Protein AF-A0A0F8XYL1-F1 (afdb_monomer_lite)

pLDDT: mean 75.77, std 17.56, range [25.3, 97.25]

Secondary structure (DSSP, 8-state):
---TT---SEEESSEE--EEES-EEEE-S--SS---SEEEESEESEEEES-EEEESSTT--SEEEESTT---EEEES-EEEES-SS-HHHHSEE-TTEEEEEEEEE-TTT-S-EEEEEE-----

Sequence (124 aa):
GRDANNNALINMLIMDGLYLTDCAFFSAVAQGSLVANLVGTAVTNIEVKDCYFYNNKDAATCIAFSDAGGNSGVFRDCTFGSLDSAGFMAGGANATGAHFFNCFGSGEAEKYGAAMGGTATSVN

Organism: NCBI:txid412755

InterPro domains:
  IPR011050 Pectin lyase fold/virulence factor [SSF51126] (4-104)

Foldseek 3Di:
DQDQAPQELEEDEADEQADAECEEFDNPDHHPDAHANYEYEQYEADDHELYEFEHAYELHAHAHYDPHNAYAEEDENYEFEYQYAPCCLLRHYDGQHYAYYQYWYDYPNVPDTDGDHDGRDDDD

Structure (mmCIF, N/CA/C/O backbone):
data_AF-A0A0F8XYL1-F1
#
_entry.id   AF-A0A0F8XYL1-F1
#
loop_
_atom_site.group_PDB
_atom_site.id
_atom_site.type_symbol
_atom_site.label_atom_id
_atom_site.label_alt_id
_atom_site.label_comp_id
_atom_site.label_asym_id
_atom_site.label_entity_id
_atom_site.label_seq_id
_atom_site.pdbx_PDB_ins_code
_atom_site.Cartn_x
_atom_site.Cartn_y
_atom_site.Cartn_z
_atom_site.occupancy
_atom_site.B_iso_or_equiv
_atom_site.auth_seq_id
_atom_site.auth_comp_id
_atom_site.auth_asym_id
_atom_site.auth_atom_id
_atom_site.pdbx_PDB_model_num
ATOM 1 N N . GLY A 1 1 ? -7.541 2.624 -17.195 1.00 56.31 1 GLY A N 1
ATOM 2 C CA . GLY A 1 1 ? -6.947 1.759 -18.244 1.00 56.31 1 GLY A CA 1
ATOM 3 C C . GLY A 1 1 ? -5.541 1.377 -17.833 1.00 56.31 1 GLY A C 1
ATOM 4 O O . GLY A 1 1 ? -5.044 2.007 -16.922 1.00 56.31 1 GLY A O 1
ATOM 5 N N . ARG A 1 2 ? -4.902 0.360 -18.418 1.00 73.00 2 ARG A N 1
ATOM 6 C CA . ARG A 1 2 ? -3.496 0.026 -18.105 1.00 73.00 2 ARG A CA 1
ATOM 7 C C . ARG A 1 2 ? -2.586 0.942 -18.928 1.00 73.00 2 ARG A C 1
ATOM 9 O O . ARG A 1 2 ? -2.517 0.759 -20.135 1.00 73.00 2 ARG A O 1
ATOM 16 N N . ASP A 1 3 ? -1.967 1.935 -18.299 1.00 75.56 3 ASP A N 1
ATOM 17 C CA . ASP A 1 3 ? -1.135 2.940 -18.972 1.00 75.56 3 ASP A CA 1
ATOM 18 C C . ASP A 1 3 ? -0.015 3.431 -18.042 1.00 75.56 3 ASP A C 1
ATOM 20 O O . ASP A 1 3 ? -0.214 3.508 -16.827 1.00 75.56 3 ASP A O 1
ATOM 24 N N . ALA A 1 4 ? 1.148 3.762 -18.611 1.00 76.25 4 ALA A N 1
ATOM 25 C CA . ALA A 1 4 ? 2.327 4.216 -17.865 1.00 76.25 4 ALA A CA 1
ATOM 26 C C . ALA A 1 4 ? 2.183 5.636 -17.280 1.00 76.25 4 ALA A C 1
ATOM 28 O O . ALA A 1 4 ? 2.949 6.011 -16.392 1.00 76.25 4 ALA A O 1
ATOM 29 N N . ASN A 1 5 ? 1.213 6.420 -17.759 1.00 76.44 5 ASN A N 1
ATOM 30 C CA . ASN A 1 5 ? 0.937 7.786 -17.308 1.00 76.44 5 ASN A CA 1
ATOM 31 C C . ASN A 1 5 ? -0.167 7.857 -16.248 1.00 76.44 5 ASN A C 1
ATOM 33 O O . ASN A 1 5 ? -0.515 8.948 -15.795 1.00 76.44 5 ASN A O 1
ATOM 37 N N . ASN A 1 6 ? -0.743 6.725 -15.835 1.00 70.00 6 ASN A N 1
ATOM 38 C CA . ASN A 1 6 ? -1.658 6.740 -14.701 1.00 70.00 6 ASN A CA 1
ATOM 39 C C . ASN A 1 6 ? -0.876 7.081 -13.437 1.00 70.00 6 ASN A C 1
ATOM 41 O O . ASN A 1 6 ? -0.038 6.295 -13.006 1.00 70.00 6 ASN A O 1
ATOM 45 N N . ASN A 1 7 ? -1.180 8.236 -12.850 1.00 61.78 7 ASN A N 1
ATOM 46 C CA . ASN A 1 7 ? -0.458 8.784 -11.703 1.00 61.78 7 ASN A CA 1
ATOM 47 C C . ASN A 1 7 ? -0.978 8.287 -10.334 1.00 61.78 7 ASN A C 1
ATOM 49 O O . ASN A 1 7 ? -0.361 8.558 -9.311 1.00 61.78 7 ASN A O 1
ATOM 53 N N . ALA A 1 8 ? -2.117 7.586 -10.316 1.00 66.75 8 ALA A N 1
ATOM 54 C CA . ALA A 1 8 ? -2.665 6.784 -9.215 1.00 66.75 8 ALA A CA 1
ATOM 55 C C . ALA A 1 8 ? -3.868 5.979 -9.740 1.00 66.75 8 ALA A C 1
ATOM 57 O O . ALA A 1 8 ? -4.423 6.326 -10.789 1.00 66.75 8 ALA A O 1
ATOM 58 N N . LEU A 1 9 ? -4.303 4.939 -9.019 1.00 78.56 9 LEU A N 1
ATOM 59 C CA . LEU A 1 9 ? -5.603 4.304 -9.294 1.00 78.56 9 LEU A CA 1
ATOM 60 C C . LEU A 1 9 ? -6.729 5.028 -8.555 1.00 78.56 9 LEU A C 1
ATOM 62 O O . LEU A 1 9 ? -7.771 5.301 -9.148 1.00 78.56 9 LEU A O 1
ATOM 66 N N . ILE A 1 10 ? -6.501 5.369 -7.284 1.00 86.31 10 ILE A N 1
ATOM 67 C CA . ILE A 1 10 ? -7.435 6.139 -6.462 1.00 86.31 10 ILE A CA 1
ATOM 68 C C . ILE A 1 10 ? -6.668 7.252 -5.746 1.00 86.31 10 ILE A C 1
ATOM 70 O O . ILE A 1 10 ? -5.680 6.999 -5.058 1.00 86.31 10 ILE A O 1
ATOM 74 N N . ASN A 1 11 ? -7.147 8.486 -5.907 1.00 87.25 11 ASN A N 1
ATOM 75 C CA . ASN A 1 11 ? -6.606 9.668 -5.246 1.00 87.25 11 ASN A CA 1
ATOM 76 C C . ASN A 1 11 ? -7.666 10.253 -4.303 1.00 87.25 11 ASN A C 1
ATOM 78 O O . ASN A 1 11 ? -8.767 10.590 -4.738 1.00 87.25 11 ASN A O 1
ATOM 82 N N . MET A 1 12 ? -7.343 10.332 -3.018 1.00 85.38 12 MET A N 1
ATOM 83 C CA . MET A 1 12 ? -8.241 10.716 -1.930 1.00 85.38 12 MET A CA 1
ATOM 84 C C . MET A 1 12 ? -7.624 11.938 -1.255 1.00 85.38 12 MET A C 1
ATOM 86 O O . MET A 1 12 ? -6.494 11.857 -0.811 1.00 85.38 12 MET A O 1
ATOM 90 N N . LEU A 1 13 ? -8.296 13.090 -1.195 1.00 81.50 13 LEU A N 1
ATOM 91 C CA . LEU A 1 13 ? -7.649 14.297 -0.661 1.00 81.50 13 LEU A CA 1
ATOM 92 C C . LEU A 1 13 ? -7.503 14.227 0.864 1.00 81.50 13 LEU A C 1
ATOM 94 O O . LEU A 1 13 ? -6.415 13.988 1.354 1.00 81.50 13 LEU A O 1
ATOM 98 N N . ILE A 1 14 ? -8.605 14.426 1.585 1.00 88.56 14 ILE A N 1
ATOM 99 C CA . ILE A 1 14 ? -8.753 14.190 3.023 1.00 88.56 14 ILE A CA 1
ATOM 100 C C . ILE A 1 14 ? -9.976 13.310 3.169 1.00 88.56 14 ILE A C 1
ATOM 102 O O . ILE A 1 14 ? -10.992 13.566 2.516 1.00 88.56 14 ILE A O 1
ATOM 106 N N . MET A 1 15 ? -9.878 12.260 3.974 1.00 88.12 15 MET A N 1
ATOM 107 C CA . MET A 1 15 ? -10.955 11.291 4.071 1.00 88.12 15 MET A CA 1
ATOM 108 C C . MET A 1 15 ? -11.002 10.646 5.445 1.00 88.12 15 MET A C 1
ATOM 110 O O . MET A 1 15 ? -9.981 10.244 5.995 1.00 88.12 15 MET A O 1
ATOM 114 N N . ASP A 1 16 ? -12.225 10.500 5.932 1.00 92.50 16 ASP A N 1
ATOM 115 C CA . ASP A 1 16 ? -12.553 9.734 7.119 1.00 92.50 16 ASP A CA 1
ATOM 116 C C . ASP A 1 16 ? -13.401 8.521 6.724 1.00 92.50 16 ASP A C 1
ATOM 118 O O . ASP A 1 16 ? -14.322 8.650 5.913 1.00 92.50 16 ASP A O 1
ATOM 122 N N . GLY A 1 17 ? -13.085 7.350 7.280 1.00 92.00 17 GLY A N 1
ATOM 123 C CA . GLY A 1 17 ? -13.858 6.126 7.062 1.00 92.00 17 GLY A CA 1
ATOM 124 C C . GLY A 1 17 ? -13.546 5.411 5.746 1.00 92.00 17 GLY A C 1
ATOM 125 O O . GLY A 1 17 ? -14.461 5.001 5.029 1.00 92.00 17 GLY A O 1
ATOM 126 N N . LEU A 1 18 ? -12.262 5.244 5.409 1.00 92.50 18 LEU A N 1
ATOM 127 C CA . LEU A 1 18 ? -11.870 4.389 4.284 1.00 92.50 18 LEU A CA 1
ATOM 128 C C . LEU A 1 18 ? -12.175 2.927 4.602 1.00 92.50 18 LEU A C 1
ATOM 130 O O . LEU A 1 18 ? -11.512 2.346 5.455 1.00 92.50 18 LEU A O 1
ATOM 134 N N . TYR A 1 19 ? -13.094 2.318 3.859 1.00 94.94 19 TYR A N 1
ATOM 135 C CA . TYR A 1 19 ? -13.389 0.894 3.974 1.00 94.94 19 TYR A CA 1
ATOM 136 C C . TYR A 1 19 ? -13.131 0.172 2.652 1.00 94.94 19 TYR A C 1
ATOM 138 O O . TYR A 1 19 ? -13.807 0.440 1.659 1.00 94.94 19 TYR A O 1
ATOM 146 N N . LEU A 1 20 ? -12.168 -0.751 2.640 1.00 95.25 20 LEU A N 1
ATOM 147 C CA . LEU A 1 20 ? -11.866 -1.610 1.491 1.00 95.25 20 LEU A CA 1
ATOM 148 C C . LEU A 1 20 ? -11.773 -3.064 1.951 1.00 95.25 20 LEU A C 1
ATOM 150 O O . LEU A 1 20 ? -11.021 -3.388 2.867 1.00 95.25 20 LEU A O 1
ATOM 154 N N . THR A 1 21 ? -12.512 -3.951 1.292 1.00 97.00 21 THR A N 1
ATOM 155 C CA . THR A 1 21 ? -12.451 -5.392 1.549 1.00 97.00 21 THR A CA 1
ATOM 156 C C . THR A 1 21 ? -12.449 -6.154 0.236 1.00 97.00 21 THR A C 1
ATOM 158 O O . THR A 1 21 ? -13.174 -5.759 -0.676 1.00 97.00 21 THR A O 1
ATOM 161 N N . ASP A 1 22 ? -11.662 -7.229 0.148 1.00 97.25 22 ASP A N 1
ATOM 162 C CA . ASP A 1 22 ? -11.638 -8.128 -1.020 1.00 97.25 22 ASP A CA 1
ATOM 163 C C . ASP A 1 22 ? -11.424 -7.367 -2.347 1.00 97.25 22 ASP A C 1
ATOM 165 O O . ASP A 1 22 ? -12.118 -7.541 -3.349 1.00 97.25 22 ASP A O 1
ATOM 169 N N . CYS A 1 23 ? -10.498 -6.406 -2.318 1.00 94.75 23 CYS A N 1
ATOM 170 C CA . CYS A 1 23 ? -10.181 -5.547 -3.455 1.00 94.75 23 CYS A CA 1
ATOM 171 C C . CYS A 1 23 ? -8.789 -5.862 -3.998 1.00 94.75 23 CYS A C 1
ATOM 173 O O . CYS A 1 23 ? -7.871 -6.201 -3.252 1.00 94.75 23 CYS A O 1
ATOM 175 N N . ALA A 1 24 ? -8.603 -5.660 -5.303 1.00 90.94 24 ALA A N 1
ATOM 176 C CA . ALA A 1 24 ? -7.312 -5.843 -5.944 1.00 90.94 24 ALA A CA 1
ATOM 177 C C . ALA A 1 24 ? -6.931 -4.633 -6.804 1.00 90.94 24 ALA A C 1
ATOM 179 O O . ALA A 1 24 ? -7.682 -4.199 -7.681 1.00 90.94 24 ALA A O 1
ATOM 180 N N . PHE A 1 25 ? -5.735 -4.105 -6.563 1.00 88.94 25 PHE A N 1
ATOM 181 C CA . PHE A 1 25 ? -5.203 -2.910 -7.199 1.00 88.94 25 PHE A CA 1
ATOM 182 C C . PHE A 1 25 ? -3.929 -3.252 -7.961 1.00 88.94 25 PHE A C 1
ATOM 184 O O . PHE A 1 25 ? -2.945 -3.696 -7.375 1.00 88.94 25 PHE A O 1
ATOM 191 N N . PHE A 1 26 ? -3.942 -3.027 -9.276 1.00 84.94 26 PHE A N 1
ATOM 192 C CA . PHE A 1 26 ? -2.850 -3.430 -10.157 1.00 84.94 26 PHE A CA 1
ATOM 193 C C . PHE A 1 26 ? -2.333 -2.273 -11.000 1.00 84.94 26 PHE A C 1
ATOM 195 O O . PHE A 1 26 ? -2.994 -1.804 -11.931 1.00 84.94 26 PHE A O 1
ATOM 202 N N . SER A 1 27 ? -1.085 -1.914 -10.755 1.00 80.88 27 SER A N 1
ATOM 203 C CA . SER A 1 27 ? -0.268 -1.107 -11.651 1.00 80.88 27 SER A CA 1
ATOM 204 C C . SER A 1 27 ? 0.589 -2.035 -12.509 1.00 80.88 27 SER A C 1
ATOM 206 O O . SER A 1 27 ? 1.775 -2.212 -12.263 1.00 80.88 27 SER A O 1
ATOM 208 N N . ALA A 1 28 ? -0.030 -2.694 -13.490 1.00 77.12 28 ALA A N 1
ATOM 209 C CA . ALA A 1 28 ? 0.631 -3.734 -14.291 1.00 77.12 28 ALA A CA 1
ATOM 210 C C . ALA A 1 28 ? 1.623 -3.196 -15.343 1.00 77.12 28 ALA A C 1
ATOM 212 O O . ALA A 1 28 ? 2.373 -3.970 -15.926 1.00 77.12 28 ALA A O 1
ATOM 213 N N . VAL A 1 29 ? 1.603 -1.891 -15.620 1.00 79.06 29 VAL A N 1
ATOM 214 C CA . VAL A 1 29 ? 2.539 -1.223 -16.534 1.00 79.06 29 VAL A CA 1
ATOM 215 C C . VAL A 1 29 ? 3.460 -0.359 -15.688 1.00 79.06 29 VAL A C 1
ATOM 217 O O . VAL A 1 29 ? 2.968 0.409 -14.863 1.00 79.06 29 VAL A O 1
ATOM 220 N N . ALA A 1 30 ? 4.770 -0.476 -15.901 1.00 76.31 30 ALA A N 1
ATOM 221 C CA . ALA A 1 30 ? 5.752 0.343 -15.200 1.00 76.31 30 ALA A CA 1
ATOM 222 C C . ALA A 1 30 ? 5.517 1.830 -15.505 1.00 76.31 30 ALA A C 1
ATOM 224 O O . ALA A 1 30 ? 5.584 2.249 -16.663 1.00 76.31 30 ALA A O 1
ATOM 225 N N . GLN A 1 31 ? 5.224 2.626 -14.478 1.00 73.50 31 GLN A N 1
ATOM 226 C CA . GLN A 1 31 ? 5.005 4.061 -14.646 1.00 73.50 31 GLN A CA 1
ATOM 227 C C . GLN A 1 31 ? 6.315 4.830 -14.830 1.00 73.50 31 GLN A C 1
ATOM 229 O O . GLN A 1 31 ? 7.367 4.431 -14.325 1.00 73.50 31 GLN A O 1
ATOM 234 N N . GLY A 1 32 ? 6.250 5.986 -15.497 1.00 66.50 32 GLY A N 1
ATOM 235 C CA . GLY A 1 32 ? 7.407 6.877 -15.666 1.00 66.50 32 GLY A CA 1
ATOM 236 C C . GLY A 1 32 ? 7.935 7.445 -14.338 1.00 66.50 32 GLY A C 1
ATOM 237 O O . GLY A 1 32 ? 9.141 7.474 -14.107 1.00 66.50 32 GLY A O 1
ATOM 238 N N . SER A 1 33 ? 7.045 7.793 -13.405 1.00 68.31 33 SER A N 1
ATOM 239 C CA . SER A 1 33 ? 7.349 8.281 -12.045 1.00 68.31 33 SER A CA 1
ATOM 240 C C . SER A 1 33 ? 6.897 7.285 -10.969 1.00 68.31 33 SER A C 1
ATOM 242 O O . SER A 1 33 ? 6.273 6.275 -11.294 1.00 68.31 33 SER A O 1
ATOM 244 N N . LEU A 1 34 ? 7.299 7.473 -9.707 1.00 66.19 34 LEU A N 1
ATOM 245 C CA . LEU A 1 34 ? 6.758 6.676 -8.599 1.00 66.19 34 LEU A CA 1
ATOM 246 C C . LEU A 1 34 ? 5.263 6.984 -8.462 1.00 66.19 34 LEU A C 1
ATOM 248 O O . LEU A 1 34 ? 4.885 8.149 -8.358 1.00 66.19 34 LEU A O 1
ATOM 252 N N . VAL A 1 35 ? 4.430 5.945 -8.503 1.00 73.12 35 VAL A N 1
ATOM 253 C CA . VAL A 1 35 ? 2.969 6.047 -8.458 1.00 73.12 35 VAL A CA 1
ATOM 254 C C . VAL A 1 35 ? 2.429 5.007 -7.490 1.00 73.12 35 VAL A C 1
ATOM 256 O O . VAL A 1 35 ? 2.751 3.826 -7.616 1.00 73.12 35 VAL A O 1
ATOM 259 N N . ALA A 1 36 ? 1.579 5.444 -6.560 1.00 82.00 36 ALA A N 1
ATOM 260 C CA . ALA A 1 36 ? 0.881 4.554 -5.645 1.00 82.00 36 ALA A CA 1
ATOM 261 C C . ALA A 1 36 ? -0.488 4.119 -6.167 1.00 82.00 36 ALA A C 1
ATOM 263 O O . ALA A 1 36 ? -1.127 4.811 -6.961 1.00 82.00 36 ALA A O 1
ATOM 264 N N . ASN A 1 37 ? -0.959 2.955 -5.711 1.00 87.56 37 ASN A N 1
ATOM 265 C CA . ASN A 1 37 ? -2.317 2.511 -6.005 1.00 87.56 37 ASN A CA 1
ATOM 266 C C . ASN A 1 37 ? -3.325 3.432 -5.313 1.00 87.56 37 ASN A C 1
ATOM 268 O O . ASN A 1 37 ? -4.275 3.890 -5.950 1.00 87.56 37 AS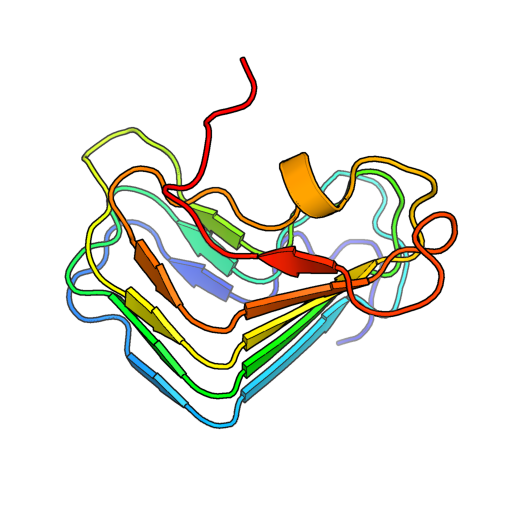N A O 1
ATOM 272 N N . LEU A 1 38 ? -3.073 3.721 -4.035 1.00 89.19 38 LEU A N 1
ATOM 273 C CA . LEU A 1 38 ? -3.858 4.634 -3.216 1.00 89.19 38 LEU A CA 1
ATOM 274 C C . LEU A 1 38 ? -2.993 5.821 -2.800 1.00 89.19 38 LEU A C 1
ATOM 276 O O . LEU A 1 38 ? -1.900 5.635 -2.265 1.00 89.19 38 LEU A O 1
ATOM 280 N N . VAL A 1 39 ? -3.501 7.030 -3.006 1.00 89.06 39 VAL A N 1
ATOM 281 C CA . VAL A 1 39 ? -2.865 8.276 -2.563 1.00 89.06 39 VAL A CA 1
ATOM 282 C C . VAL A 1 39 ? -3.835 9.035 -1.673 1.00 89.06 39 VAL A C 1
ATOM 284 O O . VAL A 1 39 ? -5.024 9.095 -1.993 1.00 89.06 39 VAL A O 1
ATOM 287 N N . GLY A 1 40 ? -3.333 9.633 -0.592 1.00 89.12 40 GLY A N 1
ATOM 288 C CA . GLY A 1 40 ? -4.099 10.653 0.111 1.00 89.12 40 GLY A CA 1
ATOM 289 C C . GLY A 1 40 ? -3.395 11.403 1.227 1.00 89.12 40 GLY A C 1
ATOM 290 O O . GLY A 1 40 ? -2.219 11.178 1.495 1.00 89.12 40 GLY A O 1
ATOM 291 N N . THR A 1 41 ? -4.116 12.327 1.857 1.00 90.12 41 THR A N 1
ATOM 292 C CA . THR A 1 41 ? -3.623 13.185 2.942 1.00 90.12 41 THR A CA 1
ATOM 293 C C . THR A 1 41 ? -4.566 13.102 4.137 1.00 90.12 41 THR A C 1
ATOM 295 O O . THR A 1 41 ? -5.771 13.193 3.965 1.00 90.12 41 THR A O 1
ATOM 298 N N . ALA A 1 42 ? -4.041 12.931 5.355 1.00 89.19 42 ALA A N 1
ATOM 299 C CA . ALA A 1 42 ? -4.851 12.834 6.577 1.00 89.19 42 ALA A CA 1
ATOM 300 C C . ALA A 1 42 ? -6.010 11.818 6.459 1.00 89.19 42 ALA A C 1
ATOM 302 O O . ALA A 1 42 ? -7.185 12.181 6.550 1.00 89.19 42 ALA A O 1
ATOM 303 N N . VAL A 1 43 ? -5.679 10.552 6.190 1.00 91.31 43 VAL A N 1
ATOM 304 C CA . VAL A 1 43 ? -6.675 9.489 6.014 1.00 91.31 43 VAL A CA 1
ATOM 305 C C . VAL A 1 43 ? -6.920 8.789 7.351 1.00 91.31 43 VAL A C 1
ATOM 307 O O . VAL A 1 43 ? -6.038 8.105 7.875 1.00 91.31 43 VAL A O 1
ATOM 310 N N . THR A 1 44 ? -8.116 8.947 7.912 1.00 92.94 44 THR A N 1
ATOM 311 C CA . THR A 1 44 ? -8.467 8.443 9.249 1.00 92.94 44 THR A CA 1
ATOM 312 C C . THR A 1 44 ? -9.540 7.365 9.213 1.00 92.94 44 THR A C 1
ATOM 314 O O . THR A 1 44 ? -10.286 7.228 8.241 1.00 92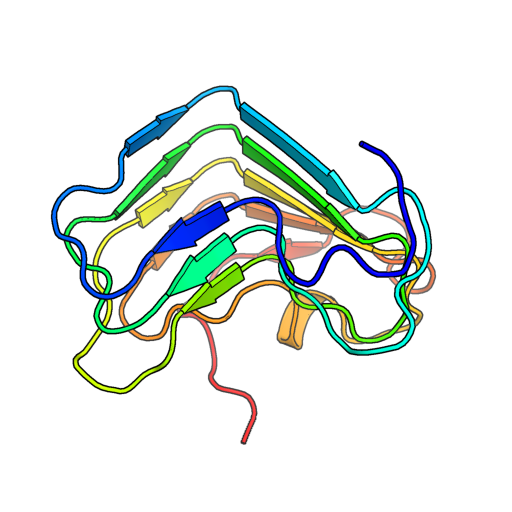.94 44 THR A O 1
ATOM 317 N N . ASN A 1 45 ? -9.614 6.586 10.298 1.00 93.06 45 ASN A N 1
ATOM 318 C CA . ASN A 1 45 ? -10.571 5.489 10.459 1.00 93.06 45 ASN A CA 1
ATOM 319 C C . ASN A 1 45 ? -10.516 4.494 9.290 1.00 93.06 45 ASN A C 1
ATOM 321 O O . ASN A 1 45 ? -11.533 4.091 8.728 1.00 93.06 45 ASN A O 1
ATOM 325 N N . ILE A 1 46 ? -9.291 4.134 8.910 1.00 93.69 46 ILE A N 1
ATOM 326 C CA . ILE A 1 46 ? -9.006 3.185 7.843 1.00 93.69 46 ILE A CA 1
ATOM 327 C C . ILE A 1 46 ? -9.371 1.770 8.299 1.00 93.69 46 ILE A C 1
ATOM 329 O O . ILE A 1 46 ? -8.942 1.318 9.361 1.00 93.69 46 ILE A O 1
ATOM 333 N N . GLU A 1 47 ? -10.080 1.037 7.452 1.00 95.31 47 GLU A N 1
ATOM 334 C CA . GLU A 1 47 ? -10.220 -0.408 7.534 1.00 95.31 47 GLU A CA 1
ATOM 335 C C . GLU A 1 47 ? -10.017 -1.016 6.144 1.00 95.31 47 GLU A C 1
ATOM 337 O O . GLU A 1 47 ? -10.887 -0.973 5.273 1.00 95.31 47 GLU A O 1
ATOM 342 N N . VAL A 1 48 ? -8.834 -1.589 5.937 1.00 93.94 48 VAL A N 1
ATOM 343 C CA . VAL A 1 48 ? -8.477 -2.287 4.700 1.00 93.94 48 VAL A CA 1
ATOM 344 C C . VAL A 1 48 ? -8.204 -3.741 5.042 1.00 93.94 48 VAL A C 1
ATOM 346 O O . VAL A 1 48 ? -7.308 -4.046 5.830 1.00 93.94 48 VAL A O 1
ATOM 349 N N . LYS A 1 49 ? -9.006 -4.642 4.481 1.00 95.88 49 LYS A N 1
ATOM 350 C CA . LYS A 1 49 ? -8.962 -6.072 4.777 1.00 95.88 49 LYS A CA 1
ATOM 351 C C . LYS A 1 49 ? -8.841 -6.895 3.505 1.00 95.88 49 LYS A C 1
ATOM 353 O O . LYS A 1 49 ? -9.567 -6.630 2.553 1.00 95.88 49 LYS A O 1
ATOM 358 N N . ASP A 1 50 ? -8.012 -7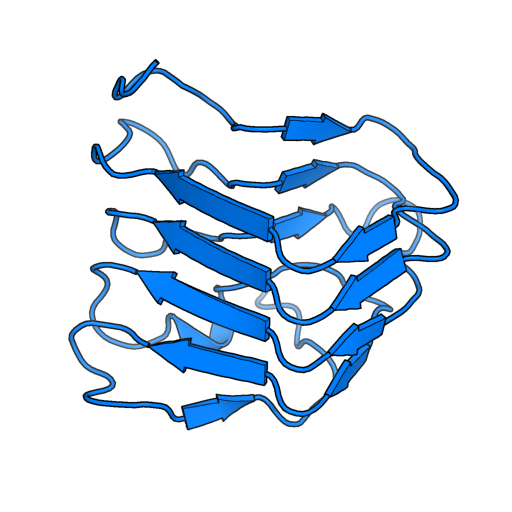.937 3.533 1.00 95.88 50 ASP A N 1
ATOM 359 C CA . ASP A 1 50 ? -7.991 -8.970 2.483 1.00 95.88 50 ASP A CA 1
ATOM 360 C C . ASP A 1 50 ? -7.853 -8.351 1.082 1.00 95.88 50 ASP A C 1
ATOM 362 O O . ASP A 1 50 ? -8.604 -8.633 0.155 1.00 95.88 50 ASP A O 1
ATOM 366 N N . CYS A 1 51 ? -6.960 -7.366 0.973 1.00 93.50 51 CYS A N 1
ATOM 367 C CA . CYS A 1 51 ? -6.733 -6.625 -0.259 1.00 93.50 51 CYS A CA 1
ATOM 368 C C . CYS A 1 51 ? -5.372 -6.979 -0.850 1.00 93.50 51 CYS A C 1
ATOM 370 O O . CYS A 1 51 ? -4.390 -7.189 -0.131 1.00 93.50 51 CYS A O 1
ATOM 372 N N . TYR A 1 52 ? -5.311 -6.976 -2.178 1.00 90.44 52 TYR A N 1
ATOM 373 C CA . TYR A 1 52 ? -4.090 -7.197 -2.936 1.00 90.44 52 TYR A CA 1
ATOM 374 C C . TYR A 1 52 ? -3.643 -5.910 -3.626 1.00 90.44 52 TYR A C 1
ATOM 376 O O . TYR A 1 52 ? -4.392 -5.317 -4.403 1.00 90.44 52 TYR A O 1
ATOM 384 N N . PHE A 1 53 ? -2.408 -5.493 -3.378 1.00 88.62 53 PHE A N 1
ATOM 385 C CA . PHE A 1 53 ? -1.803 -4.320 -3.994 1.00 88.62 53 PHE A CA 1
ATOM 386 C C . PHE A 1 53 ? -0.563 -4.722 -4.774 1.00 88.62 53 PHE A C 1
ATOM 388 O O . PHE A 1 53 ? 0.314 -5.397 -4.237 1.00 88.62 53 PHE A O 1
ATOM 395 N N . TYR A 1 54 ? -0.478 -4.297 -6.030 1.00 85.25 54 TYR A N 1
ATOM 396 C CA . TYR A 1 54 ? 0.637 -4.641 -6.897 1.00 85.25 54 TYR A CA 1
ATOM 397 C C . TYR A 1 54 ? 1.126 -3.462 -7.729 1.00 85.25 54 TYR A C 1
ATOM 399 O O . TYR A 1 54 ? 0.340 -2.791 -8.411 1.00 85.25 54 TYR A O 1
ATOM 407 N N . ASN A 1 55 ? 2.447 -3.287 -7.743 1.00 81.25 55 ASN A N 1
ATOM 408 C CA . ASN A 1 55 ? 3.141 -2.332 -8.594 1.00 81.25 55 ASN A CA 1
ATOM 409 C C . ASN A 1 55 ? 4.246 -2.976 -9.437 1.00 81.25 55 ASN A C 1
ATOM 411 O O . ASN A 1 55 ? 5.248 -3.462 -8.929 1.00 81.25 55 ASN A O 1
ATOM 415 N N . ASN A 1 56 ? 4.121 -2.882 -10.758 1.00 78.44 56 ASN A N 1
ATOM 416 C CA . ASN A 1 56 ? 5.118 -3.354 -11.715 1.00 78.44 56 ASN A CA 1
ATOM 417 C C . ASN A 1 56 ? 6.263 -2.334 -11.894 1.00 78.44 56 ASN A C 1
ATOM 419 O O . ASN A 1 56 ? 6.547 -1.917 -13.018 1.00 78.44 56 ASN A O 1
ATOM 423 N N . LYS A 1 57 ? 6.865 -1.867 -10.794 1.00 75.12 57 LYS A N 1
ATOM 424 C CA . LYS A 1 57 ? 7.958 -0.886 -10.793 1.00 75.12 57 LYS A CA 1
ATOM 425 C C . LYS A 1 57 ? 8.853 -1.043 -9.557 1.00 75.12 57 LYS A C 1
ATOM 427 O O . LYS A 1 57 ? 8.350 -1.339 -8.474 1.00 75.12 57 LYS A O 1
ATOM 432 N N . ASP A 1 58 ? 10.143 -0.778 -9.737 1.00 71.62 58 ASP A N 1
ATOM 433 C CA . ASP A 1 58 ? 11.150 -0.773 -8.672 1.00 71.62 58 ASP A CA 1
ATOM 434 C C . ASP A 1 58 ? 10.952 0.409 -7.708 1.00 71.62 58 ASP A C 1
ATOM 436 O O . ASP A 1 58 ? 10.524 1.493 -8.120 1.00 71.62 58 ASP A O 1
ATOM 440 N N . ALA A 1 59 ? 11.236 0.203 -6.420 1.00 68.19 59 ALA A N 1
ATOM 441 C CA . ALA A 1 59 ? 10.998 1.138 -5.320 1.00 68.19 59 ALA A CA 1
ATOM 442 C C . ALA A 1 59 ? 9.556 1.681 -5.242 1.00 68.19 59 ALA A C 1
ATOM 444 O O . ALA A 1 59 ? 9.314 2.770 -4.720 1.00 68.19 59 ALA A O 1
ATOM 445 N N . ALA A 1 60 ? 8.577 0.954 -5.790 1.00 70.56 60 ALA A N 1
ATOM 446 C CA . ALA A 1 60 ? 7.198 1.416 -5.836 1.00 70.56 60 ALA A CA 1
ATOM 447 C C . ALA A 1 60 ? 6.497 1.302 -4.477 1.00 70.56 60 ALA A C 1
ATOM 449 O O . ALA A 1 60 ? 6.567 0.281 -3.799 1.00 70.56 60 ALA A O 1
ATOM 450 N N . THR A 1 61 ? 5.719 2.324 -4.134 1.00 79.69 61 THR A N 1
ATOM 451 C CA . THR A 1 61 ? 4.857 2.340 -2.949 1.00 79.69 61 THR A CA 1
ATOM 452 C C . THR A 1 61 ? 3.426 2.022 -3.360 1.00 79.69 61 THR A C 1
ATOM 454 O O . THR A 1 61 ? 2.908 2.642 -4.277 1.00 79.69 61 THR A O 1
ATOM 457 N N . CYS A 1 62 ? 2.754 1.069 -2.718 1.00 84.69 62 CYS A N 1
ATOM 458 C CA . CYS A 1 62 ? 1.356 0.734 -3.022 1.00 84.69 62 CYS A CA 1
ATOM 459 C C . CYS A 1 62 ? 0.369 1.729 -2.401 1.00 84.69 62 CYS A C 1
ATOM 461 O O . CYS A 1 62 ? -0.639 2.078 -3.016 1.00 84.69 62 CYS A O 1
ATOM 463 N N . ILE A 1 63 ? 0.673 2.204 -1.193 1.00 87.56 63 ILE A N 1
ATOM 464 C CA . ILE A 1 63 ? -0.158 3.142 -0.433 1.00 87.56 63 ILE A CA 1
ATOM 465 C C . ILE A 1 63 ? 0.696 4.339 -0.046 1.00 87.56 63 ILE A C 1
ATOM 467 O O . ILE A 1 63 ? 1.673 4.174 0.670 1.00 87.56 63 ILE A O 1
ATOM 471 N N . ALA A 1 64 ? 0.337 5.530 -0.509 1.00 87.44 64 ALA A N 1
ATOM 472 C CA . ALA A 1 64 ? 1.036 6.771 -0.203 1.00 87.44 64 ALA A CA 1
ATOM 473 C C . ALA A 1 64 ? 0.092 7.738 0.519 1.00 87.44 64 ALA A C 1
ATOM 475 O O . ALA A 1 64 ? -0.430 8.682 -0.080 1.00 87.44 64 ALA A O 1
ATOM 476 N N . PHE A 1 65 ? -0.161 7.478 1.803 1.00 88.50 65 PHE A N 1
ATOM 477 C CA . PHE A 1 65 ? -0.874 8.410 2.670 1.00 88.50 65 PHE A CA 1
ATOM 478 C C . PHE A 1 65 ? 0.140 9.325 3.343 1.00 88.50 65 PHE A C 1
ATOM 480 O O . PHE A 1 65 ? 1.014 8.865 4.072 1.00 88.50 65 PHE A O 1
ATOM 487 N N . SER A 1 66 ? 0.061 10.626 3.070 1.00 86.25 66 SER A N 1
ATOM 488 C CA . SER A 1 66 ? 0.998 11.590 3.637 1.00 86.25 66 SER A CA 1
ATOM 489 C C . SER A 1 66 ? 0.830 11.689 5.152 1.00 86.25 66 SER A C 1
ATOM 491 O O . SER A 1 66 ? -0.296 11.676 5.649 1.00 86.25 66 SER A O 1
ATOM 493 N N . ASP A 1 67 ? 1.924 11.932 5.866 1.00 75.50 67 ASP A N 1
ATOM 494 C CA . ASP A 1 67 ? 1.912 12.090 7.328 1.00 75.50 67 ASP A CA 1
ATOM 495 C C . ASP A 1 67 ? 1.282 13.416 7.792 1.00 75.50 67 ASP A C 1
ATOM 497 O O . ASP A 1 67 ? 0.977 13.602 8.972 1.00 75.50 67 ASP A O 1
ATOM 501 N N . ALA A 1 68 ? 1.055 14.350 6.862 1.00 71.00 68 ALA A N 1
ATOM 502 C CA . ALA A 1 68 ? 0.385 15.613 7.128 1.00 71.00 68 ALA A CA 1
ATOM 503 C C . ALA A 1 68 ? -1.075 15.364 7.553 1.00 71.00 68 ALA A C 1
ATOM 505 O O . ALA A 1 68 ? -1.930 15.071 6.722 1.00 71.00 68 ALA A O 1
ATOM 506 N N . GLY A 1 69 ? -1.345 15.482 8.856 1.00 67.31 69 GLY A N 1
ATOM 507 C CA . GLY A 1 69 ? -2.684 15.390 9.452 1.00 67.31 69 GLY A CA 1
ATOM 508 C C . GLY A 1 69 ? -2.969 14.124 10.265 1.00 67.31 69 GLY A C 1
ATOM 509 O O . GLY A 1 69 ? -4.008 14.076 10.912 1.00 67.31 69 GLY A O 1
ATOM 510 N N . GLY A 1 70 ? -2.033 13.168 10.309 1.00 83.19 70 GLY A N 1
ATOM 511 C CA . GLY A 1 70 ? -2.124 11.955 11.129 1.00 83.19 70 GLY A CA 1
ATOM 512 C C . GLY A 1 70 ? -3.093 10.920 10.558 1.00 83.19 70 GLY A C 1
ATOM 513 O O . GLY A 1 70 ? -4.305 11.112 10.581 1.00 83.19 70 GLY A O 1
ATOM 514 N N . ASN A 1 71 ? -2.565 9.802 10.061 1.00 88.44 71 ASN A N 1
ATOM 515 C CA . ASN A 1 71 ? -3.403 8.702 9.591 1.00 88.44 71 ASN A CA 1
ATOM 516 C C . ASN A 1 71 ? -3.802 7.805 10.770 1.00 88.44 71 ASN A C 1
ATOM 518 O O . ASN A 1 71 ? -3.100 7.742 11.780 1.00 88.44 71 ASN A O 1
ATOM 522 N N . SER A 1 72 ? -4.924 7.095 10.661 1.00 91.19 72 SER A N 1
ATOM 523 C CA . SER A 1 72 ? -5.351 6.157 11.705 1.00 91.19 72 SER A CA 1
ATOM 524 C C . SER A 1 72 ? -6.166 5.004 11.145 1.00 91.19 72 SER A C 1
ATOM 526 O O . SER A 1 72 ? -6.894 5.157 10.166 1.00 91.19 72 SER A O 1
ATOM 528 N N . GLY A 1 73 ? -6.067 3.845 11.794 1.00 91.56 73 GLY A N 1
ATOM 529 C CA . GLY A 1 73 ? -6.864 2.672 11.454 1.00 91.56 73 GLY A CA 1
ATOM 530 C C . GLY A 1 73 ? -6.026 1.414 11.293 1.00 91.56 73 GLY A C 1
ATOM 531 O O . GLY A 1 73 ? -4.969 1.271 11.913 1.00 91.56 73 GLY A O 1
ATOM 532 N N . VAL A 1 74 ? -6.534 0.478 10.496 1.00 91.75 74 VAL A N 1
ATOM 533 C CA . VAL A 1 74 ? -6.018 -0.883 10.405 1.00 91.75 74 VAL A CA 1
ATOM 534 C C . VAL A 1 74 ? -5.983 -1.388 8.964 1.00 91.75 74 VAL A C 1
ATOM 536 O O . VAL A 1 74 ? -6.971 -1.336 8.234 1.00 91.75 74 VAL A O 1
ATOM 539 N N . PHE A 1 75 ? -4.846 -1.975 8.608 1.00 91.19 75 PHE A N 1
ATOM 540 C CA . PHE A 1 75 ? -4.658 -2.864 7.472 1.00 91.19 75 PHE A CA 1
ATOM 541 C C . PHE A 1 75 ? -4.529 -4.289 8.001 1.00 91.19 75 PHE A C 1
ATOM 543 O O . PHE A 1 75 ? -3.714 -4.548 8.890 1.00 91.19 75 PHE A O 1
ATOM 550 N N . ARG A 1 76 ? -5.326 -5.220 7.484 1.00 91.56 76 ARG A N 1
ATOM 551 C CA . ARG A 1 76 ? -5.314 -6.613 7.937 1.00 91.56 76 ARG A CA 1
ATOM 552 C C . ARG A 1 76 ? -5.392 -7.596 6.785 1.00 91.56 76 ARG A C 1
ATOM 55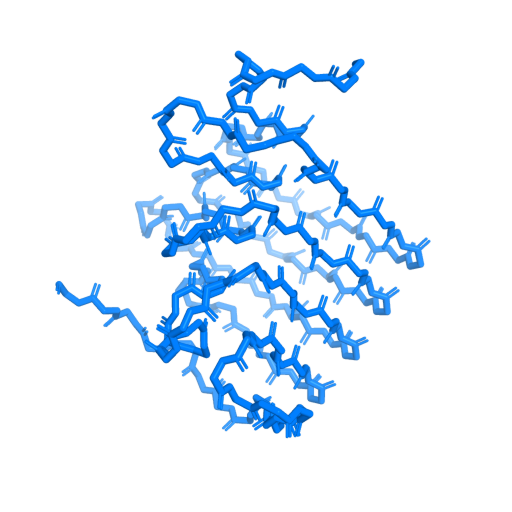4 O O . ARG A 1 76 ? -6.135 -7.369 5.835 1.00 91.56 76 ARG A O 1
ATOM 561 N N . ASP A 1 77 ? -4.633 -8.681 6.878 1.00 91.88 77 ASP A N 1
ATOM 562 C CA . ASP A 1 77 ? -4.656 -9.771 5.894 1.00 91.88 77 ASP A CA 1
ATOM 563 C C . ASP A 1 77 ? -4.371 -9.290 4.454 1.00 91.88 77 ASP A C 1
ATOM 565 O O . ASP A 1 77 ? -4.863 -9.854 3.48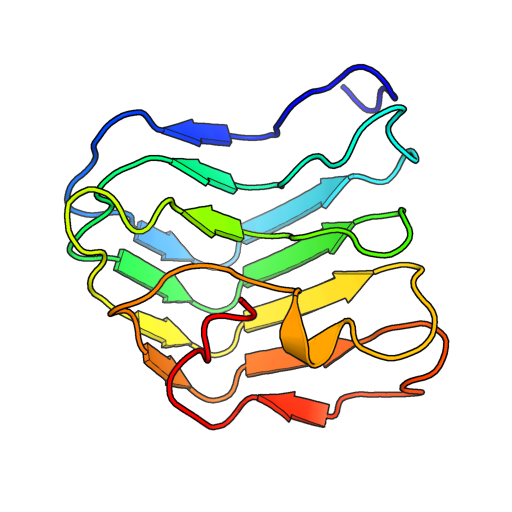5 1.00 91.88 77 ASP A O 1
ATOM 569 N N . CYS A 1 78 ? -3.618 -8.197 4.294 1.00 88.94 78 CYS A N 1
ATOM 570 C CA . CYS A 1 78 ? -3.342 -7.608 2.985 1.00 88.94 78 CYS A CA 1
ATOM 571 C C . CYS A 1 78 ? -2.018 -8.106 2.417 1.00 88.94 78 CYS A C 1
ATOM 573 O O . CYS A 1 78 ? -1.062 -8.369 3.147 1.00 88.94 78 CYS A O 1
ATOM 575 N N . THR A 1 79 ? -1.930 -8.156 1.094 1.00 86.50 79 THR A N 1
ATOM 576 C CA . THR A 1 79 ? -0.686 -8.490 0.401 1.00 86.50 79 THR A CA 1
ATOM 577 C C . THR A 1 79 ? -0.243 -7.327 -0.470 1.00 86.50 79 THR A C 1
ATOM 579 O O . THR A 1 79 ? -1.026 -6.772 -1.238 1.00 86.50 79 THR A O 1
ATOM 582 N N . PHE A 1 80 ? 1.034 -6.987 -0.363 1.00 83.75 80 PHE A N 1
ATOM 583 C CA . PHE A 1 80 ? 1.706 -5.965 -1.148 1.00 83.75 80 PHE A CA 1
ATOM 584 C C . PHE A 1 80 ? 2.740 -6.648 -2.044 1.00 83.75 80 PHE A C 1
ATOM 586 O O . PHE A 1 80 ? 3.506 -7.493 -1.576 1.00 83.75 80 PHE A O 1
ATOM 593 N N . GLY A 1 81 ? 2.785 -6.288 -3.322 1.00 80.06 81 GLY A N 1
ATOM 594 C CA . GLY A 1 81 ? 3.717 -6.859 -4.287 1.00 80.06 81 GLY A CA 1
ATOM 595 C C . GLY A 1 81 ? 4.367 -5.814 -5.187 1.00 80.06 81 GLY A C 1
ATOM 596 O O . GLY A 1 81 ? 3.705 -4.865 -5.616 1.00 80.06 81 GLY A O 1
ATOM 597 N N . SER A 1 82 ? 5.637 -6.015 -5.535 1.00 77.69 82 SER A N 1
ATOM 598 C CA . SER A 1 82 ? 6.281 -5.261 -6.613 1.00 77.69 82 SER A CA 1
ATOM 599 C C . SER A 1 82 ? 7.263 -6.085 -7.449 1.00 77.69 82 SER A C 1
ATOM 601 O O . SER A 1 82 ? 7.535 -7.247 -7.147 1.00 77.69 82 SER A O 1
ATOM 603 N N . LEU A 1 83 ? 7.758 -5.477 -8.534 1.00 71.75 83 LEU A N 1
ATOM 604 C CA . LEU A 1 83 ? 8.889 -5.993 -9.315 1.00 71.75 83 LEU A CA 1
ATOM 605 C C . LEU A 1 83 ? 10.249 -5.802 -8.617 1.00 71.75 83 LEU A C 1
ATOM 607 O O . LEU A 1 83 ? 11.223 -6.382 -9.082 1.00 71.75 83 LEU A O 1
ATOM 611 N N . ASP A 1 84 ? 10.318 -5.019 -7.536 1.00 61.84 84 ASP A N 1
ATOM 612 C CA . ASP A 1 84 ? 11.588 -4.524 -7.002 1.00 61.84 84 ASP A CA 1
ATOM 613 C C . ASP A 1 84 ? 12.448 -5.583 -6.310 1.00 61.84 84 ASP A C 1
ATOM 615 O O . ASP A 1 84 ? 11.954 -6.500 -5.650 1.00 61.84 84 ASP A O 1
ATOM 619 N N . SER A 1 85 ? 13.755 -5.347 -6.396 1.00 49.28 85 SER A N 1
ATOM 620 C CA . SER A 1 85 ? 14.846 -6.000 -5.702 1.00 49.28 85 SER A CA 1
ATOM 621 C C . SER A 1 85 ? 15.110 -5.292 -4.360 1.00 49.28 85 SER A C 1
ATOM 623 O O . SER A 1 85 ? 15.560 -4.154 -4.332 1.00 49.28 85 SER A O 1
ATOM 625 N N . ALA A 1 86 ? 14.896 -5.989 -3.247 1.00 49.03 86 ALA A N 1
ATOM 626 C CA . ALA A 1 86 ? 15.396 -5.675 -1.905 1.00 49.03 86 ALA A CA 1
ATOM 627 C C . ALA A 1 86 ? 14.949 -4.324 -1.309 1.00 49.03 86 ALA A C 1
ATOM 629 O O . ALA A 1 86 ? 15.484 -3.262 -1.602 1.00 49.03 86 ALA A O 1
ATOM 630 N N . GLY A 1 87 ? 14.053 -4.390 -0.326 1.00 52.94 87 GLY A N 1
ATOM 631 C CA . GLY A 1 87 ? 13.616 -3.242 0.469 1.00 52.94 87 GLY A CA 1
ATOM 632 C C . GLY A 1 87 ? 12.155 -2.863 0.255 1.00 52.94 87 GLY A C 1
ATOM 633 O O . GLY A 1 87 ? 11.676 -1.940 0.915 1.00 52.94 87 GLY A O 1
ATOM 634 N N . PHE A 1 88 ? 11.405 -3.603 -0.571 1.00 59.16 88 PHE A N 1
ATOM 635 C CA . PHE A 1 88 ? 9.975 -3.353 -0.776 1.00 59.16 88 PHE A CA 1
ATOM 636 C C . PHE A 1 88 ? 9.184 -3.431 0.541 1.00 59.16 88 PHE A C 1
ATOM 638 O O . PHE A 1 88 ? 8.253 -2.660 0.767 1.00 59.16 88 PHE A O 1
ATOM 645 N N . MET A 1 89 ? 9.619 -4.286 1.468 1.00 56.38 89 MET A N 1
ATOM 646 C CA . MET A 1 89 ? 9.072 -4.374 2.827 1.00 56.38 89 MET A CA 1
ATOM 647 C C . MET A 1 89 ? 9.140 -3.051 3.609 1.00 56.38 89 MET A C 1
ATOM 649 O O . MET A 1 89 ? 8.271 -2.787 4.432 1.00 56.38 89 MET A O 1
ATOM 653 N N . ALA A 1 90 ? 10.140 -2.203 3.349 1.00 55.16 90 ALA A N 1
ATOM 654 C CA . ALA A 1 90 ? 10.290 -0.910 4.016 1.00 55.16 90 ALA A CA 1
ATOM 655 C C . ALA A 1 90 ? 9.484 0.220 3.342 1.00 55.16 90 ALA A C 1
ATOM 657 O O . ALA A 1 90 ? 9.210 1.227 3.987 1.00 55.16 90 ALA A O 1
ATOM 658 N N . GLY A 1 91 ? 9.096 0.066 2.068 1.00 59.91 91 GLY A N 1
ATOM 659 C CA . GLY A 1 91 ? 8.476 1.126 1.254 1.00 59.91 91 GLY A CA 1
ATOM 660 C C . GLY A 1 91 ? 7.102 0.799 0.658 1.00 59.91 91 GLY A C 1
ATOM 661 O O . GLY A 1 91 ? 6.526 1.633 -0.044 1.00 59.91 91 GLY A O 1
ATOM 662 N N . GLY A 1 92 ? 6.564 -0.398 0.910 1.00 71.50 92 GLY A N 1
ATOM 663 C CA . GLY A 1 92 ? 5.339 -0.891 0.275 1.00 71.50 92 GLY A CA 1
ATOM 664 C C . GLY A 1 92 ? 4.073 -0.116 0.655 1.00 71.50 92 GLY A C 1
ATOM 665 O O . GLY A 1 92 ? 3.174 0.020 -0.174 1.00 71.50 92 GLY A O 1
ATOM 666 N N . ALA A 1 93 ? 4.003 0.446 1.863 1.00 80.88 93 ALA A N 1
ATOM 667 C CA . ALA A 1 93 ? 2.887 1.275 2.310 1.00 80.88 93 ALA A CA 1
ATOM 668 C C . ALA A 1 93 ? 3.359 2.359 3.290 1.00 80.88 93 ALA A C 1
ATOM 670 O O . ALA A 1 93 ? 3.944 2.052 4.326 1.00 80.88 93 ALA A O 1
ATOM 671 N N . ASN A 1 94 ? 3.050 3.617 2.983 1.00 83.81 94 ASN A N 1
ATOM 672 C CA . ASN A 1 94 ? 3.139 4.743 3.898 1.00 83.81 94 ASN A CA 1
ATOM 673 C C . ASN A 1 94 ? 1.738 5.087 4.420 1.00 83.81 94 ASN A C 1
ATOM 675 O O . ASN A 1 94 ? 0.868 5.508 3.655 1.00 83.81 94 ASN A O 1
ATOM 679 N N . ALA A 1 95 ? 1.533 4.870 5.718 1.00 83.69 95 ALA A N 1
ATOM 680 C CA . ALA A 1 95 ? 0.322 5.229 6.446 1.00 83.69 95 ALA A CA 1
ATOM 681 C C . ALA A 1 95 ? 0.646 5.416 7.938 1.00 83.69 95 ALA A C 1
ATOM 683 O O . ALA A 1 95 ? 0.117 4.704 8.794 1.00 83.69 95 ALA A O 1
ATOM 684 N N . THR A 1 96 ? 1.558 6.338 8.262 1.00 85.19 96 THR A N 1
ATOM 685 C CA . THR A 1 96 ? 1.999 6.569 9.649 1.00 85.19 96 THR A CA 1
ATOM 686 C C . THR A 1 96 ? 0.814 6.856 10.572 1.00 85.19 96 THR A C 1
ATOM 688 O O . THR A 1 96 ? 0.041 7.783 10.331 1.00 85.19 96 THR A O 1
ATOM 691 N N . GLY A 1 97 ? 0.684 6.049 11.631 1.00 82.88 97 GLY A N 1
ATOM 692 C CA . GLY A 1 97 ? -0.435 6.077 12.581 1.00 82.88 97 GLY A CA 1
ATOM 693 C C . GLY A 1 97 ? -1.495 4.988 12.354 1.00 82.88 97 GLY A C 1
ATOM 694 O O . GLY A 1 97 ? -2.318 4.747 13.237 1.00 82.88 97 GLY A O 1
ATOM 695 N N . ALA A 1 98 ? -1.440 4.264 11.232 1.00 86.06 98 ALA A N 1
ATOM 696 C CA . ALA A 1 98 ? -2.204 3.037 11.022 1.00 86.06 98 ALA A CA 1
ATOM 697 C C . ALA A 1 98 ? -1.419 1.783 11.449 1.00 86.06 98 ALA A C 1
ATOM 699 O O . ALA A 1 98 ? -0.185 1.754 11.466 1.00 86.06 98 ALA A O 1
ATOM 700 N N . HIS A 1 99 ? -2.152 0.721 11.776 1.00 86.00 99 HIS A N 1
ATOM 701 C CA . HIS A 1 99 ? -1.603 -0.559 12.215 1.00 86.00 99 HIS A CA 1
ATOM 702 C C . HIS A 1 99 ? -1.737 -1.626 11.128 1.00 86.00 99 HIS A C 1
ATOM 704 O O . HIS A 1 99 ? -2.766 -1.704 10.463 1.00 86.00 99 HIS A O 1
ATOM 710 N N . PHE A 1 100 ? -0.723 -2.478 10.979 1.00 86.50 100 PHE A N 1
ATOM 711 C CA . PHE A 1 100 ? -0.702 -3.565 10.000 1.00 86.50 100 PHE A CA 1
ATOM 712 C C . PHE A 1 100 ? -0.677 -4.909 10.735 1.00 86.50 100 PHE A C 1
ATOM 714 O O . PHE A 1 100 ? 0.219 -5.156 11.544 1.00 86.50 100 PHE A O 1
ATOM 721 N N . PHE A 1 101 ? -1.652 -5.778 10.463 1.00 85.38 101 PHE A N 1
ATOM 722 C CA . PHE A 1 101 ? -1.761 -7.104 11.074 1.00 85.38 101 PHE A CA 1
ATOM 723 C C . PHE A 1 101 ? -1.840 -8.186 10.007 1.00 85.38 101 PHE A C 1
ATOM 725 O O . PHE A 1 101 ? -2.703 -8.136 9.137 1.00 85.38 101 PHE A O 1
ATOM 732 N N . ASN A 1 102 ? -0.981 -9.201 10.112 1.00 87.25 102 ASN A N 1
ATOM 733 C CA . ASN A 1 102 ? -0.976 -10.334 9.183 1.00 87.25 102 ASN A CA 1
ATOM 734 C C . ASN A 1 102 ? -0.898 -9.898 7.705 1.00 87.25 102 ASN A C 1
ATOM 736 O O . ASN A 1 102 ? -1.548 -10.470 6.836 1.00 87.25 102 ASN A O 1
ATOM 740 N N . CYS A 1 103 ? -0.138 -8.839 7.429 1.00 82.62 103 CYS A N 1
ATOM 741 C CA . CYS A 1 103 ? 0.097 -8.380 6.068 1.00 82.62 103 CYS A CA 1
ATOM 742 C C . CYS A 1 103 ? 1.389 -9.001 5.527 1.00 82.62 103 CYS A C 1
ATOM 744 O O . CYS A 1 103 ? 2.291 -9.336 6.293 1.00 82.62 103 CYS A O 1
ATOM 746 N N . PHE A 1 104 ? 1.510 -9.122 4.210 1.00 78.25 104 PHE A N 1
ATOM 747 C CA . PHE A 1 104 ? 2.667 -9.744 3.563 1.00 78.25 104 PHE A CA 1
ATOM 748 C C . PHE A 1 104 ? 3.222 -8.840 2.469 1.00 78.25 104 PHE A C 1
ATOM 750 O O . PHE A 1 104 ? 2.457 -8.229 1.725 1.00 78.25 104 PHE A O 1
ATOM 757 N N . GLY A 1 105 ? 4.548 -8.765 2.360 1.00 77.44 105 GLY A N 1
ATOM 758 C CA . GLY A 1 105 ? 5.231 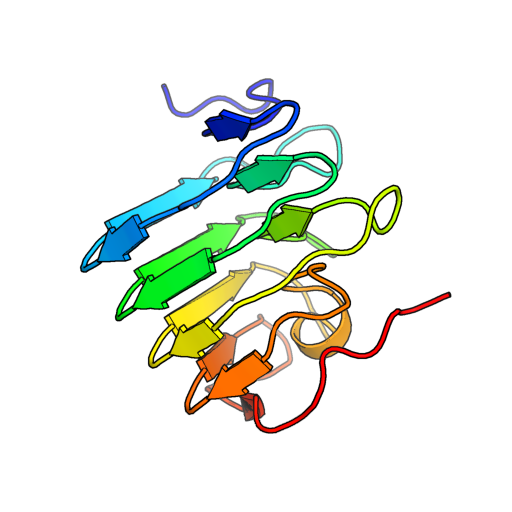-8.111 1.245 1.00 77.44 105 GLY A CA 1
ATOM 759 C C . GLY A 1 105 ? 5.955 -9.127 0.361 1.00 77.44 105 GLY A C 1
ATOM 760 O O . GLY A 1 105 ? 6.498 -10.118 0.855 1.00 77.44 105 GLY A O 1
ATOM 761 N N . SER A 1 106 ? 5.967 -8.888 -0.951 1.00 72.12 106 SER A N 1
ATOM 762 C CA . SER A 1 106 ? 6.697 -9.704 -1.926 1.00 72.12 106 SER A CA 1
ATOM 763 C C . SER A 1 106 ? 7.367 -8.834 -2.991 1.00 72.12 106 SER A C 1
ATOM 765 O O . SER A 1 106 ? 6.681 -8.115 -3.713 1.00 72.12 106 SER A O 1
ATOM 767 N N . GLY A 1 107 ? 8.686 -8.962 -3.126 1.00 68.56 107 GLY A N 1
ATOM 768 C CA . GLY A 1 107 ? 9.495 -8.399 -4.213 1.00 68.56 107 GLY A CA 1
ATOM 769 C C . GLY A 1 107 ? 10.376 -9.470 -4.871 1.00 68.56 107 GLY A C 1
ATOM 770 O O . GLY A 1 107 ? 10.398 -10.627 -4.436 1.00 68.56 107 GLY A O 1
ATOM 771 N N . GLU A 1 108 ? 11.071 -9.101 -5.944 1.00 61.78 108 GLU A N 1
ATOM 772 C CA . GLU A 1 108 ? 11.935 -9.973 -6.753 1.00 61.78 108 GLU A CA 1
ATOM 773 C C . GLU A 1 108 ? 13.126 -10.526 -5.951 1.00 61.78 108 GLU A C 1
ATOM 775 O O . GLU A 1 108 ? 13.440 -11.717 -6.067 1.00 61.78 108 GLU A O 1
ATOM 780 N N . ALA A 1 109 ? 13.708 -9.735 -5.039 1.00 55.88 109 ALA A N 1
ATOM 781 C CA . ALA A 1 109 ? 14.793 -10.208 -4.170 1.00 55.88 109 ALA A CA 1
ATOM 782 C C . ALA A 1 109 ? 14.299 -10.951 -2.917 1.00 55.88 109 ALA A C 1
ATOM 784 O O . ALA A 1 109 ? 15.007 -11.816 -2.399 1.00 55.88 109 ALA A O 1
ATOM 785 N N . GLU A 1 110 ? 13.100 -10.637 -2.416 1.00 54.09 110 GLU A N 1
ATOM 786 C CA . GLU A 1 110 ? 12.576 -11.178 -1.157 1.00 54.09 110 GLU A CA 1
ATOM 787 C C . GLU A 1 110 ? 12.031 -12.611 -1.256 1.00 54.09 110 GLU A C 1
ATOM 789 O O . GLU A 1 110 ? 11.684 -13.165 -0.218 1.00 54.09 110 GLU A O 1
ATOM 794 N N . LYS A 1 111 ? 11.965 -13.214 -2.459 1.00 48.75 111 LYS A N 1
ATOM 795 C CA . LYS A 1 111 ? 11.554 -14.613 -2.732 1.00 48.75 111 LYS A CA 1
ATOM 796 C C . LYS A 1 111 ? 10.605 -15.193 -1.667 1.00 48.75 111 LYS A C 1
ATOM 798 O O . LYS A 1 111 ? 11.021 -15.966 -0.811 1.00 48.75 111 LYS A O 1
ATOM 803 N N . TYR A 1 112 ? 9.320 -14.863 -1.802 1.00 41.78 112 TYR A N 1
ATOM 804 C CA . TYR A 1 112 ? 8.203 -15.262 -0.934 1.00 41.78 112 TYR A CA 1
ATOM 805 C C . TYR A 1 112 ? 8.206 -14.689 0.497 1.00 41.78 112 TYR A C 1
ATOM 807 O O . TYR A 1 112 ? 8.800 -15.239 1.418 1.00 41.78 112 TYR A O 1
ATOM 815 N N . GLY A 1 113 ? 7.347 -13.678 0.686 1.00 47.12 113 GLY A N 1
ATOM 816 C CA . GLY A 1 113 ? 6.457 -13.570 1.846 1.00 47.12 113 GLY A CA 1
ATOM 817 C C . GLY A 1 113 ? 7.130 -13.356 3.195 1.00 47.12 113 GLY A C 1
ATOM 818 O O . GLY A 1 113 ? 6.958 -14.166 4.104 1.00 47.12 113 GLY A O 1
ATOM 819 N N . ALA A 1 114 ? 7.826 -12.235 3.368 1.00 43.59 114 ALA A N 1
ATOM 820 C CA . ALA A 1 114 ? 8.127 -11.769 4.714 1.00 43.59 114 ALA A CA 1
ATOM 821 C C . ALA A 1 114 ? 6.829 -11.239 5.357 1.00 43.59 114 ALA A C 1
ATOM 823 O O . ALA A 1 114 ? 6.147 -10.369 4.804 1.00 43.59 114 ALA A O 1
ATOM 824 N N . ALA A 1 115 ? 6.457 -11.802 6.509 1.00 44.47 115 ALA A N 1
ATOM 825 C CA . ALA A 1 115 ? 5.319 -11.328 7.289 1.00 44.47 115 ALA A CA 1
ATOM 826 C C . ALA A 1 115 ? 5.617 -9.913 7.810 1.00 44.47 115 ALA A C 1
ATOM 828 O O . ALA A 1 115 ? 6.578 -9.698 8.551 1.00 44.47 115 ALA A O 1
ATOM 829 N N . MET A 1 116 ? 4.791 -8.946 7.422 1.00 46.84 116 MET A N 1
ATOM 830 C CA . MET A 1 116 ? 4.792 -7.587 7.954 1.00 46.84 116 MET A CA 1
ATOM 831 C C . MET A 1 116 ? 4.061 -7.616 9.301 1.00 46.84 116 MET A C 1
ATOM 833 O O . MET A 1 116 ? 2.831 -7.639 9.358 1.00 46.84 116 MET A O 1
ATOM 837 N N . GLY A 1 117 ? 4.821 -7.651 10.396 1.00 35.81 117 GLY A N 1
ATOM 838 C CA . GLY A 1 117 ? 4.308 -7.481 11.754 1.00 35.81 117 GLY A CA 1
ATOM 839 C C . GLY A 1 117 ? 5.031 -6.331 12.445 1.00 35.81 117 GLY A C 1
ATOM 840 O O . GLY A 1 117 ? 6.186 -6.485 12.831 1.00 35.81 117 GLY A O 1
ATOM 841 N N . GLY A 1 118 ? 4.369 -5.181 12.591 1.00 40.53 118 GLY A N 1
ATOM 842 C CA . GLY A 1 118 ? 4.939 -4.005 13.253 1.00 40.53 118 GLY A CA 1
ATOM 843 C C . GLY A 1 118 ? 4.218 -2.697 12.920 1.00 40.53 118 GLY A C 1
ATOM 844 O O . GLY A 1 118 ? 3.407 -2.626 11.998 1.00 40.53 118 GLY A O 1
ATOM 845 N N . THR A 1 119 ? 4.512 -1.650 13.693 1.00 37.19 119 THR A N 1
ATOM 846 C CA . THR A 1 119 ? 4.150 -0.263 13.368 1.00 37.19 119 THR A CA 1
ATOM 847 C C . THR A 1 119 ? 4.883 0.139 12.089 1.00 37.19 119 THR A C 1
ATOM 849 O O . THR A 1 119 ? 6.093 -0.070 12.014 1.00 37.19 119 THR A O 1
ATOM 852 N N . ALA A 1 120 ? 4.184 0.699 11.095 1.00 41.31 120 ALA A N 1
ATOM 853 C CA . ALA A 1 120 ? 4.820 1.192 9.874 1.00 41.31 120 ALA A CA 1
ATOM 854 C C . ALA A 1 120 ? 5.936 2.183 10.240 1.00 41.31 120 ALA A C 1
ATOM 856 O O . ALA A 1 120 ? 5.680 3.214 10.864 1.00 41.31 120 ALA A O 1
ATOM 857 N N . THR A 1 121 ? 7.182 1.843 9.914 1.00 35.31 121 THR A N 1
ATOM 858 C CA . THR A 1 121 ? 8.317 2.744 10.101 1.00 35.31 121 THR A CA 1
ATOM 859 C C . THR A 1 121 ? 8.405 3.669 8.902 1.00 35.31 121 THR A C 1
ATOM 861 O O . THR A 1 121 ? 8.679 3.217 7.793 1.00 35.31 121 THR A O 1
ATOM 864 N N . SER A 1 122 ? 8.202 4.963 9.147 1.00 26.20 122 SER A N 1
ATOM 865 C CA . SER A 1 122 ? 8.588 6.037 8.238 1.00 26.20 122 SER A CA 1
ATOM 866 C C . SER A 1 122 ? 10.067 5.874 7.866 1.00 26.20 122 SER A C 1
ATOM 868 O O . SER A 1 122 ? 10.937 5.991 8.735 1.00 26.20 122 SER A O 1
ATOM 870 N N . VAL A 1 123 ? 10.365 5.579 6.602 1.00 25.80 123 VAL A N 1
ATOM 871 C CA . VAL A 1 123 ? 11.717 5.754 6.061 1.00 25.80 123 VAL A CA 1
ATOM 872 C C . VAL A 1 123 ? 11.902 7.239 5.762 1.00 25.80 123 VAL A C 1
ATOM 874 O O . VAL A 1 123 ? 11.115 7.831 5.028 1.00 25.80 123 VAL A O 1
ATOM 877 N N . ASN A 1 124 ? 12.890 7.819 6.441 1.00 25.30 124 ASN A N 1
ATOM 878 C CA . ASN A 1 124 ? 13.312 9.219 6.371 1.00 25.30 124 ASN A CA 1
ATOM 879 C C . ASN A 1 124 ? 14.025 9.506 5.043 1.00 25.30 124 ASN A C 1
ATOM 881 O O . ASN A 1 124 ? 14.821 8.629 4.632 1.00 25.30 124 ASN A O 1
#

Radius of gyration: 13.17 Å; chains: 1; bounding box: 29×31×32 Å